Protein AF-A0A969STK9-F1 (afdb_monomer_lite)

pLDDT: mean 86.1, std 17.42, range [36.31, 97.88]

Radius of gyration: 22.28 Å; chains: 1; bounding box: 47×65×75 Å

Secondary structure (DSSP, 8-state):
--------------------------EEEEEEEETTEEEEEEEEEEEEEEEEEETTEEEEEEEEEEEEEETTTEEEEEEEEEEE-SSS-EEEEE-SS-TTEEEEEE--TTS---STTHHHHHHHHHHHH--SSGGGS-HHHHHHHTT--TTPPPEEEEEEGGGGGGG-

Structure (mmCIF, N/CA/C/O backbone):
data_AF-A0A969STK9-F1
#
_entry.id   AF-A0A969STK9-F1
#
loop_
_atom_site.group_PDB
_atom_site.id
_atom_site.type_symbol
_atom_site.label_atom_id
_atom_site.label_alt_id
_atom_site.label_comp_id
_atom_site.label_asym_id
_atom_site.label_entity_id
_atom_site.label_seq_id
_atom_site.pdbx_PDB_ins_code
_atom_site.Cartn_x
_atom_site.Cartn_y
_atom_site.Cartn_z
_atom_site.occupancy
_atom_site.B_iso_or_equiv
_atom_site.auth_seq_id
_atom_site.auth_comp_id
_atom_site.auth_asym_id
_atom_site.auth_atom_id
_atom_site.pdbx_PDB_model_num
ATOM 1 N N . MET A 1 1 ? 29.280 -49.276 55.928 1.00 40.59 1 MET A N 1
ATOM 2 C CA . MET A 1 1 ? 28.211 -49.866 55.088 1.00 40.59 1 MET A CA 1
ATOM 3 C C . MET A 1 1 ? 27.748 -48.803 54.094 1.00 40.59 1 MET A C 1
ATOM 5 O O . MET A 1 1 ? 27.837 -47.628 54.416 1.00 40.59 1 MET A O 1
ATOM 9 N N . LYS A 1 2 ? 27.424 -49.203 52.862 1.00 36.31 2 LYS A N 1
ATOM 10 C CA . LYS A 1 2 ? 27.490 -48.401 51.625 1.00 36.31 2 LYS A CA 1
ATOM 11 C C . LYS A 1 2 ? 26.438 -47.284 51.490 1.00 36.31 2 LYS A C 1
ATOM 13 O O . LYS A 1 2 ? 25.265 -47.478 51.780 1.00 36.31 2 LYS A O 1
ATOM 18 N N . LEU A 1 3 ? 26.910 -46.180 50.910 1.00 40.94 3 LEU A N 1
ATOM 19 C CA . LEU A 1 3 ? 26.206 -45.133 50.165 1.00 40.94 3 LEU A CA 1
ATOM 20 C C . LEU A 1 3 ? 25.124 -45.698 49.219 1.00 40.94 3 LEU A C 1
ATOM 22 O O . LEU A 1 3 ? 25.458 -46.564 48.412 1.00 40.94 3 LEU A O 1
ATOM 26 N N . LYS A 1 4 ? 23.910 -45.126 49.201 1.00 40.94 4 LYS A N 1
ATOM 27 C CA . LYS A 1 4 ? 23.133 -44.917 47.960 1.00 40.94 4 LYS A CA 1
ATOM 28 C C . LYS A 1 4 ? 22.293 -43.639 48.050 1.00 40.94 4 LYS A C 1
ATOM 30 O O . LYS A 1 4 ? 21.252 -43.597 48.691 1.00 40.94 4 LYS A O 1
ATOM 35 N N . LYS A 1 5 ? 22.790 -42.606 47.363 1.00 44.69 5 LYS A N 1
ATOM 36 C CA . LYS A 1 5 ? 22.014 -41.489 46.815 1.00 44.69 5 LYS A CA 1
ATOM 37 C C . LYS A 1 5 ? 20.984 -42.045 45.827 1.00 44.69 5 LYS A C 1
ATOM 39 O O . LYS A 1 5 ? 21.344 -42.898 45.018 1.00 44.69 5 LYS A O 1
ATOM 44 N N . LEU A 1 6 ? 19.776 -41.495 45.818 1.00 47.94 6 LEU A N 1
ATOM 45 C CA . LEU A 1 6 ? 18.902 -41.521 44.648 1.00 47.94 6 LEU A CA 1
ATOM 46 C C . LEU A 1 6 ? 18.242 -40.148 44.519 1.00 47.94 6 LEU A C 1
ATOM 48 O O . LEU A 1 6 ? 17.399 -39.753 45.316 1.00 47.94 6 LEU A O 1
ATOM 52 N N . LEU A 1 7 ? 18.752 -39.416 43.531 1.00 48.03 7 LEU A N 1
ATOM 53 C CA . LEU A 1 7 ? 18.126 -38.269 42.892 1.00 48.03 7 LEU A CA 1
ATOM 54 C C . LEU A 1 7 ? 16.791 -38.702 42.269 1.00 48.03 7 LEU A C 1
ATOM 56 O O . LEU A 1 7 ? 16.748 -39.733 41.601 1.00 48.03 7 LEU A O 1
ATOM 60 N N . SER A 1 8 ? 15.782 -37.833 42.318 1.00 43.25 8 SER A N 1
ATOM 61 C CA . SER A 1 8 ? 14.841 -37.698 41.201 1.00 43.25 8 SER A CA 1
ATOM 62 C C . SER A 1 8 ? 14.558 -36.217 40.939 1.00 43.25 8 SER A C 1
ATOM 64 O O . SER A 1 8 ? 13.713 -35.595 41.580 1.00 43.25 8 SER A O 1
ATOM 66 N N . LEU A 1 9 ? 15.327 -35.663 40.000 1.00 47.22 9 LEU A N 1
ATOM 67 C CA . LEU A 1 9 ? 14.983 -34.475 39.222 1.00 47.22 9 LEU A CA 1
ATOM 68 C C . LEU A 1 9 ? 13.776 -34.796 38.329 1.00 47.22 9 LEU A C 1
ATOM 70 O O . LEU A 1 9 ? 13.834 -35.781 37.600 1.00 47.22 9 LEU A O 1
ATOM 74 N N . ALA A 1 10 ? 12.765 -33.930 38.334 1.00 46.38 10 ALA A N 1
ATOM 75 C CA . ALA A 1 10 ? 11.906 -33.551 37.200 1.00 46.38 10 ALA A CA 1
ATOM 76 C C . ALA A 1 10 ? 10.760 -32.718 37.801 1.00 46.38 10 ALA A C 1
ATOM 78 O O . ALA A 1 10 ? 10.053 -33.180 38.684 1.00 46.38 10 ALA A O 1
ATOM 79 N N . THR A 1 11 ? 10.515 -31.468 37.430 1.00 43.78 11 THR A N 1
ATOM 80 C CA . THR A 1 11 ? 10.185 -31.069 36.064 1.00 43.78 11 THR A CA 1
ATOM 81 C C . THR A 1 11 ? 10.397 -29.561 35.956 1.00 43.78 11 THR A C 1
ATOM 83 O O . THR A 1 11 ? 9.723 -28.783 36.628 1.00 43.78 11 THR A O 1
ATOM 86 N N . ILE A 1 12 ? 11.349 -29.142 35.126 1.00 48.53 12 ILE A N 1
ATOM 87 C CA . ILE A 1 12 ? 11.452 -27.755 34.678 1.00 48.53 12 ILE A CA 1
ATOM 88 C C . ILE A 1 12 ? 10.364 -27.595 33.617 1.00 48.53 12 ILE A C 1
ATOM 90 O O . ILE A 1 12 ? 10.460 -28.195 32.547 1.00 48.53 12 ILE A O 1
ATOM 94 N N . PHE A 1 13 ? 9.321 -26.817 33.911 1.00 41.88 13 PHE A N 1
ATOM 95 C CA . PHE A 1 13 ? 8.417 -26.320 32.878 1.00 41.88 13 PHE A CA 1
ATOM 96 C C . PHE A 1 13 ? 9.196 -25.310 32.038 1.00 41.88 13 PHE A C 1
ATOM 98 O O . PHE A 1 13 ? 9.277 -24.121 32.338 1.00 41.88 13 PHE A O 1
ATOM 105 N N . VAL A 1 14 ? 9.835 -25.826 30.996 1.00 43.47 14 VAL A N 1
ATOM 106 C CA . VAL A 1 14 ? 10.402 -25.026 29.927 1.00 43.47 14 VAL A CA 1
ATOM 107 C C . VAL A 1 14 ? 9.224 -24.480 29.120 1.00 43.47 14 VAL A C 1
ATOM 109 O O . VAL A 1 14 ? 8.690 -25.148 28.238 1.00 43.47 14 VAL A O 1
ATOM 112 N N . LEU A 1 15 ? 8.802 -23.254 29.430 1.00 45.09 15 LEU A N 1
ATOM 113 C CA . LEU A 1 15 ? 8.035 -22.419 28.507 1.00 45.09 15 LEU A CA 1
ATOM 114 C C . LEU A 1 15 ? 8.974 -21.992 27.371 1.00 45.09 15 LEU A C 1
ATOM 116 O O . LEU A 1 15 ? 9.420 -20.851 27.293 1.00 45.09 15 LEU A O 1
ATOM 120 N N . LEU A 1 16 ? 9.284 -22.928 26.471 1.00 42.53 16 LEU A N 1
ATOM 121 C CA . LEU A 1 16 ? 9.686 -22.588 25.111 1.00 42.53 16 LEU A CA 1
ATOM 122 C C . LEU A 1 16 ? 8.414 -22.144 24.395 1.00 42.53 16 LEU A C 1
ATOM 124 O O . LEU A 1 16 ? 7.788 -22.897 23.649 1.00 42.53 16 LEU A O 1
ATOM 128 N N . GLY A 1 17 ? 8.015 -20.900 24.656 1.00 39.34 17 GLY A N 1
ATOM 129 C CA . GLY A 1 17 ? 7.234 -20.155 23.689 1.00 39.34 17 GLY A CA 1
ATOM 130 C C . GLY A 1 17 ? 8.095 -20.046 22.440 1.00 39.34 17 GLY A C 1
ATOM 131 O O . GLY A 1 17 ? 8.925 -19.150 22.338 1.00 39.34 17 GLY A O 1
ATOM 132 N N . ASN A 1 18 ? 7.938 -21.007 21.529 1.00 43.12 18 ASN A N 1
ATOM 133 C CA . ASN A 1 18 ? 8.406 -20.909 20.158 1.00 43.12 18 ASN A CA 1
ATOM 134 C C . ASN A 1 18 ? 7.691 -19.711 19.528 1.00 43.12 18 ASN A C 1
ATOM 136 O O . ASN A 1 18 ? 6.693 -19.861 18.828 1.00 43.12 18 ASN A O 1
ATOM 140 N N . THR A 1 19 ? 8.202 -18.505 19.749 1.00 44.16 19 THR A N 1
ATOM 141 C CA . THR A 1 19 ? 8.041 -17.429 18.784 1.00 44.16 19 THR A CA 1
ATOM 142 C C . THR A 1 19 ? 8.955 -17.780 17.621 1.00 44.16 19 THR A C 1
ATOM 144 O O . THR A 1 19 ? 10.015 -17.196 17.415 1.00 44.16 19 THR A O 1
ATOM 147 N N . SER A 1 20 ? 8.551 -18.787 16.841 1.00 43.81 20 SER A N 1
ATOM 148 C CA . SER A 1 20 ? 9.015 -18.884 15.470 1.00 43.81 20 SER A CA 1
ATOM 149 C C . SER A 1 20 ? 8.534 -17.604 14.800 1.00 43.81 20 SER A C 1
ATOM 151 O O . SER A 1 20 ? 7.383 -17.507 14.369 1.00 43.81 20 SER A O 1
ATOM 153 N N . ALA A 1 21 ? 9.394 -16.588 14.785 1.00 45.50 21 ALA A N 1
ATOM 154 C CA . ALA A 1 21 ? 9.333 -15.527 13.809 1.00 45.50 21 ALA A CA 1
ATOM 155 C C . ALA A 1 21 ? 9.466 -16.235 12.460 1.00 45.50 21 ALA A C 1
ATOM 157 O O . ALA A 1 21 ? 10.568 -16.506 11.991 1.00 45.50 21 ALA A O 1
ATOM 158 N N . TYR A 1 22 ? 8.334 -16.665 11.902 1.00 45.91 22 TYR A N 1
ATOM 159 C CA . TYR A 1 22 ? 8.277 -17.148 10.538 1.00 45.91 22 TYR A CA 1
ATOM 160 C C . TYR A 1 22 ? 8.679 -15.952 9.687 1.00 45.91 22 TYR A C 1
ATOM 162 O O . TYR A 1 22 ? 7.884 -15.038 9.478 1.00 45.91 22 TYR A O 1
ATOM 170 N N . ALA A 1 23 ? 9.944 -15.924 9.270 1.00 51.66 23 ALA A N 1
ATOM 171 C CA . ALA A 1 23 ? 10.388 -15.026 8.226 1.00 51.66 23 ALA A CA 1
ATOM 172 C C . ALA A 1 23 ? 9.498 -15.324 7.018 1.00 51.66 23 ALA A C 1
ATOM 174 O O . ALA A 1 23 ? 9.514 -16.432 6.477 1.00 51.66 23 ALA A O 1
ATOM 175 N N . GLN A 1 24 ? 8.630 -14.379 6.673 1.00 62.03 24 GLN A N 1
ATOM 176 C CA . GLN A 1 24 ? 7.752 -14.527 5.529 1.00 62.03 24 GLN A CA 1
ATOM 177 C C . GLN A 1 24 ? 8.646 -14.635 4.286 1.00 62.03 24 GLN A C 1
ATOM 179 O O . GLN A 1 24 ? 9.543 -13.819 4.083 1.00 62.03 24 GLN A O 1
ATOM 184 N N . ASN A 1 25 ? 8.460 -15.679 3.475 1.00 76.00 25 ASN A N 1
ATOM 185 C CA . ASN A 1 25 ? 9.222 -15.810 2.236 1.00 76.00 25 ASN A CA 1
ATOM 186 C C . ASN A 1 25 ? 8.910 -14.611 1.333 1.00 76.00 25 ASN A C 1
ATOM 188 O O . ASN A 1 25 ? 7.734 -14.307 1.109 1.00 76.00 25 ASN A O 1
ATOM 192 N N . LYS A 1 26 ? 9.960 -13.968 0.800 1.00 91.00 26 LYS A N 1
ATOM 193 C CA . LYS A 1 26 ? 9.856 -12.889 -0.193 1.00 91.00 26 LYS A CA 1
ATOM 194 C C . LYS A 1 26 ? 8.854 -13.291 -1.278 1.00 91.00 26 LYS A C 1
ATOM 196 O O . LYS A 1 26 ? 9.048 -14.309 -1.945 1.00 91.00 26 LYS A O 1
ATOM 201 N N . ARG A 1 27 ? 7.798 -12.497 -1.476 1.00 94.81 27 ARG A N 1
ATOM 202 C CA . ARG A 1 27 ? 6.725 -12.813 -2.433 1.00 94.81 27 ARG A CA 1
ATOM 203 C C . ARG A 1 27 ? 6.391 -11.621 -3.316 1.00 94.81 27 ARG A C 1
ATOM 205 O O . ARG A 1 27 ? 6.174 -10.527 -2.812 1.00 94.81 27 ARG A O 1
ATOM 212 N N . LEU A 1 28 ? 6.334 -11.843 -4.630 1.00 95.19 28 LEU A N 1
ATOM 213 C CA . LEU A 1 28 ? 5.960 -10.811 -5.601 1.00 95.19 28 LEU A CA 1
ATOM 214 C C . LEU A 1 28 ? 4.515 -10.364 -5.354 1.00 95.19 28 LEU A C 1
ATOM 216 O O . LEU A 1 28 ? 3.601 -11.184 -5.430 1.00 95.19 28 LEU A O 1
ATOM 220 N N . MET A 1 29 ? 4.329 -9.078 -5.070 1.00 95.25 29 MET A N 1
ATOM 221 C CA . MET A 1 29 ? 3.027 -8.439 -4.886 1.00 95.25 29 MET A CA 1
ATOM 222 C C . MET A 1 29 ? 2.426 -8.054 -6.235 1.00 95.25 29 MET A C 1
ATOM 224 O O . MET A 1 29 ? 1.314 -8.470 -6.564 1.00 95.25 29 MET A O 1
ATOM 228 N N . TYR A 1 30 ? 3.188 -7.280 -7.007 1.00 93.38 30 TYR A N 1
ATOM 229 C CA . TYR A 1 30 ? 2.837 -6.789 -8.334 1.00 93.38 30 TYR A CA 1
ATOM 230 C C . TYR A 1 30 ? 4.095 -6.370 -9.104 1.00 93.38 30 TYR A C 1
ATOM 232 O O . TYR A 1 30 ? 5.176 -6.212 -8.530 1.00 93.38 30 TYR A O 1
ATOM 240 N N . GLU A 1 31 ? 3.936 -6.189 -10.409 1.00 93.56 31 GLU A N 1
ATOM 241 C CA . GLU A 1 31 ? 4.958 -5.666 -11.311 1.00 93.56 31 GLU A CA 1
ATOM 242 C C . GLU A 1 31 ? 4.337 -4.644 -12.263 1.00 93.56 31 GLU A C 1
ATOM 244 O O . GLU A 1 31 ? 3.131 -4.681 -12.518 1.00 93.56 31 GLU A O 1
ATOM 249 N N . GLY A 1 32 ? 5.151 -3.714 -12.751 1.00 89.25 32 GLY A N 1
ATOM 250 C CA . GLY A 1 32 ? 4.714 -2.628 -13.617 1.00 89.25 32 GLY A CA 1
ATOM 251 C C . GLY A 1 32 ? 5.780 -2.236 -14.630 1.00 89.25 32 GLY A C 1
ATOM 252 O O . GLY A 1 32 ? 6.965 -2.539 -14.473 1.00 89.25 32 GLY A O 1
ATOM 253 N N . PHE A 1 33 ? 5.336 -1.563 -15.690 1.00 90.06 33 PHE A N 1
ATOM 254 C CA . PHE A 1 33 ? 6.202 -0.992 -16.713 1.00 90.06 33 PHE A CA 1
ATOM 255 C C . PHE A 1 33 ? 5.646 0.352 -17.173 1.00 90.06 33 PHE A C 1
ATOM 257 O O . PHE A 1 33 ? 4.497 0.436 -17.614 1.00 90.06 33 PHE A O 1
ATOM 264 N N . ARG A 1 34 ? 6.450 1.412 -17.090 1.00 86.19 34 ARG A N 1
ATOM 265 C CA . ARG A 1 34 ? 6.062 2.758 -17.523 1.00 86.19 34 ARG A CA 1
ATOM 266 C C . ARG A 1 34 ? 7.289 3.530 -17.972 1.00 86.19 34 ARG A C 1
ATOM 268 O O . ARG A 1 34 ? 8.304 3.522 -17.297 1.00 86.19 34 ARG A O 1
ATOM 275 N N . GLN A 1 35 ? 7.161 4.229 -19.102 1.00 88.44 35 GLN A N 1
ATOM 276 C CA . GLN A 1 35 ? 8.196 5.135 -19.624 1.00 88.44 35 GLN A CA 1
ATOM 277 C C . GLN A 1 35 ? 9.585 4.481 -19.792 1.00 88.44 35 GLN A C 1
ATOM 279 O O . GLN A 1 35 ? 10.599 5.151 -19.672 1.00 88.44 35 GLN A O 1
ATOM 284 N N . GLY A 1 36 ? 9.633 3.181 -20.110 1.00 91.81 36 GLY A N 1
ATOM 285 C CA . GLY A 1 36 ? 10.892 2.443 -20.273 1.00 91.81 36 GLY A CA 1
ATOM 286 C C . GLY A 1 36 ? 11.416 1.802 -18.986 1.00 91.81 36 GLY A C 1
ATOM 287 O O . GLY A 1 36 ? 12.256 0.911 -19.067 1.00 91.81 36 GLY A O 1
ATOM 288 N N . THR A 1 37 ? 10.869 2.177 -17.832 1.00 91.31 37 THR A N 1
ATOM 289 C CA . THR A 1 37 ? 11.233 1.636 -16.525 1.00 91.31 37 THR A CA 1
ATOM 290 C C . THR A 1 37 ? 10.326 0.464 -16.167 1.00 91.31 37 THR A C 1
ATOM 292 O O . THR A 1 37 ? 9.098 0.587 -16.189 1.00 91.31 37 THR A O 1
ATOM 295 N N . SER A 1 38 ? 10.918 -0.670 -15.799 1.00 94.38 38 SER A N 1
ATOM 296 C CA . SER A 1 38 ? 10.204 -1.798 -15.190 1.00 94.38 38 SER A CA 1
ATOM 297 C C . SER A 1 38 ? 10.420 -1.806 -13.684 1.00 94.38 38 SER A C 1
ATOM 299 O O . SER A 1 38 ? 11.507 -1.463 -13.216 1.00 94.38 38 SER A O 1
ATOM 301 N N . TRP A 1 39 ? 9.414 -2.224 -12.923 1.00 93.94 39 TRP A N 1
ATOM 302 C CA . TRP A 1 39 ? 9.586 -2.466 -11.497 1.00 93.94 39 TRP A CA 1
ATOM 303 C C . TRP A 1 39 ? 8.805 -3.679 -11.012 1.00 93.94 39 TRP A C 1
ATOM 305 O O . TRP A 1 39 ? 7.759 -4.042 -11.552 1.00 93.94 39 TRP A O 1
ATOM 315 N N . LYS A 1 40 ? 9.318 -4.297 -9.951 1.00 95.94 40 LYS A N 1
ATOM 316 C CA . LYS A 1 40 ? 8.686 -5.389 -9.215 1.00 95.94 40 LYS A CA 1
ATOM 317 C C . LYS A 1 40 ? 8.670 -5.039 -7.741 1.00 95.94 40 LYS A C 1
ATOM 319 O O . LYS A 1 40 ? 9.693 -4.648 -7.185 1.00 95.94 40 LYS A O 1
ATOM 324 N N . VAL A 1 41 ? 7.521 -5.213 -7.102 1.00 96.00 41 VAL A N 1
ATOM 325 C CA . VAL A 1 41 ? 7.368 -4.969 -5.667 1.00 96.00 41 VAL A CA 1
ATOM 326 C C . VAL A 1 41 ? 7.142 -6.292 -4.966 1.00 96.00 41 VAL A C 1
ATOM 328 O O . VAL A 1 41 ? 6.236 -7.053 -5.311 1.00 96.00 41 VAL A O 1
ATOM 331 N N . TYR A 1 42 ? 7.978 -6.580 -3.979 1.00 96.88 42 TYR A N 1
ATOM 332 C CA . TYR A 1 42 ? 7.937 -7.801 -3.196 1.00 96.88 42 TYR A CA 1
ATOM 333 C C . TYR A 1 42 ? 7.597 -7.491 -1.744 1.00 96.88 42 TYR A C 1
ATOM 335 O O . TYR A 1 42 ? 8.177 -6.591 -1.141 1.00 96.88 42 TYR A O 1
ATOM 343 N N . LEU A 1 43 ? 6.717 -8.305 -1.167 1.00 96.75 43 LEU A N 1
ATOM 344 C CA . LEU A 1 43 ? 6.482 -8.337 0.265 1.00 96.75 43 LEU A CA 1
ATOM 345 C C . LEU A 1 43 ? 7.610 -9.130 0.921 1.00 96.75 43 LEU A C 1
ATOM 347 O O . LEU A 1 43 ? 7.808 -10.302 0.587 1.00 96.75 43 LEU A O 1
ATOM 351 N N . LEU A 1 44 ? 8.325 -8.500 1.850 1.00 96.06 44 LEU A N 1
ATOM 352 C CA . LEU A 1 44 ? 9.334 -9.152 2.682 1.00 96.06 44 LEU A CA 1
ATOM 353 C C . LEU A 1 44 ? 8.755 -9.582 4.029 1.00 96.06 44 LEU A C 1
ATOM 355 O O . LEU A 1 44 ? 9.084 -10.655 4.523 1.00 96.06 44 LEU A O 1
ATOM 359 N N . ASN A 1 45 ? 7.910 -8.745 4.630 1.00 95.56 45 ASN A N 1
ATOM 360 C CA . ASN A 1 45 ? 7.341 -8.997 5.948 1.00 95.56 45 ASN A CA 1
ATOM 361 C C . ASN A 1 45 ? 6.050 -8.192 6.152 1.00 95.56 45 ASN A C 1
ATOM 363 O O . ASN A 1 45 ? 5.936 -7.059 5.688 1.00 95.56 45 ASN A O 1
ATOM 367 N N . LYS A 1 46 ? 5.093 -8.770 6.879 1.00 95.06 46 LYS A N 1
ATOM 368 C CA . LYS A 1 46 ? 3.830 -8.145 7.292 1.00 95.06 46 LYS A CA 1
ATOM 369 C C . LYS A 1 46 ? 3.624 -8.414 8.777 1.00 95.06 46 LYS A C 1
ATOM 371 O O . LYS A 1 46 ? 3.424 -9.556 9.186 1.00 95.06 46 LYS A O 1
ATOM 376 N N . LYS A 1 47 ? 3.620 -7.359 9.586 1.00 95.19 47 LYS A N 1
ATOM 377 C CA . LYS A 1 47 ? 3.442 -7.438 11.038 1.00 95.19 47 LYS A CA 1
ATOM 378 C C . LYS A 1 47 ? 2.241 -6.609 11.467 1.00 95.19 47 LYS A C 1
ATOM 380 O O . LYS A 1 47 ? 2.194 -5.418 11.180 1.00 95.19 47 LYS A O 1
ATOM 385 N N . LEU A 1 48 ? 1.301 -7.213 12.195 1.00 96.19 48 LEU A N 1
ATOM 386 C CA . LEU A 1 48 ? 0.249 -6.454 12.875 1.00 96.19 48 LEU A CA 1
ATOM 387 C C . LEU A 1 48 ? 0.906 -5.554 13.933 1.00 96.19 48 LEU A C 1
ATOM 389 O O . LEU A 1 48 ? 1.553 -6.049 14.855 1.00 96.19 48 LEU A O 1
ATOM 393 N N . ALA A 1 49 ? 0.786 -4.243 13.753 1.00 95.06 49 ALA A N 1
ATOM 394 C CA . ALA A 1 49 ? 1.299 -3.234 14.667 1.00 95.06 49 ALA A CA 1
ATOM 395 C C . ALA A 1 49 ? 0.275 -2.917 15.760 1.00 95.06 49 ALA A C 1
ATOM 397 O O . ALA A 1 49 ? 0.642 -2.877 16.931 1.00 95.06 49 ALA A O 1
ATOM 398 N N . GLN A 1 50 ? -0.994 -2.747 15.377 1.00 94.88 50 GLN A N 1
ATOM 399 C CA . GLN A 1 50 ? -2.070 -2.376 16.292 1.00 94.88 50 GLN A CA 1
ATOM 400 C C . GLN A 1 50 ? -3.441 -2.803 15.763 1.00 94.88 50 GLN A C 1
ATOM 402 O O . GLN A 1 50 ? -3.659 -2.923 14.554 1.00 94.88 50 GLN A O 1
ATOM 407 N N . GLU A 1 51 ? -4.375 -2.995 16.690 1.00 95.12 51 GLU A N 1
ATOM 408 C CA . GLU A 1 51 ? -5.803 -3.105 16.419 1.00 95.12 51 GLU A CA 1
ATOM 409 C C . GLU A 1 51 ? -6.527 -1.945 17.119 1.00 95.12 51 GLU A C 1
ATOM 411 O O . GLU A 1 51 ? -6.373 -1.751 18.325 1.00 95.12 51 GLU A O 1
ATOM 416 N N . ILE A 1 52 ? -7.299 -1.163 16.365 1.00 90.12 52 ILE A N 1
ATOM 417 C CA . ILE A 1 52 ? -8.026 0.016 16.847 1.00 90.12 52 ILE A CA 1
ATOM 418 C C . ILE A 1 52 ? -9.520 -0.232 16.679 1.00 90.12 52 ILE A C 1
ATOM 420 O O . ILE A 1 52 ? -9.974 -0.558 15.586 1.00 90.12 52 ILE A O 1
ATOM 424 N N . LYS A 1 53 ? -10.304 -0.026 17.739 1.00 89.94 53 LYS A N 1
ATOM 425 C CA . LYS A 1 53 ? -11.770 -0.037 17.655 1.00 89.94 53 LYS A CA 1
ATOM 426 C C . LYS A 1 53 ? -12.282 1.395 17.584 1.00 89.94 53 LYS A C 1
ATOM 428 O O . LYS A 1 53 ? -12.154 2.132 18.558 1.00 89.94 53 LYS A O 1
ATOM 433 N N . LEU A 1 54 ? -12.858 1.787 16.451 1.00 82.06 54 LEU A N 1
ATOM 434 C CA . LEU A 1 54 ? -13.403 3.129 16.239 1.00 82.06 54 LEU A CA 1
ATOM 435 C C . LEU A 1 54 ? -14.751 3.030 15.526 1.00 82.06 54 LEU A C 1
ATOM 437 O O . LEU A 1 54 ? -14.864 2.317 14.539 1.00 82.06 54 LEU A O 1
ATOM 441 N N . GLY A 1 55 ? -15.779 3.714 16.034 1.00 75.62 55 GLY A N 1
ATOM 442 C CA . GLY A 1 55 ? -17.090 3.757 15.369 1.00 75.62 55 GLY A CA 1
ATOM 443 C C . GLY A 1 55 ? -17.807 2.404 15.241 1.00 75.62 55 GLY A C 1
ATOM 444 O O . GLY A 1 55 ? -18.733 2.285 14.453 1.00 75.62 55 GLY A O 1
ATOM 445 N N . GLY A 1 56 ? -17.400 1.382 16.004 1.00 80.69 56 GLY A N 1
ATOM 446 C CA . GLY A 1 56 ? -17.913 0.011 15.867 1.00 80.69 56 GLY A CA 1
ATOM 447 C C . GLY A 1 56 ? -17.140 -0.855 14.865 1.00 80.69 56 GLY A C 1
ATOM 448 O O . GLY A 1 56 ? -17.409 -2.050 14.773 1.00 80.69 56 GLY A O 1
ATOM 449 N N . GLU A 1 57 ? -16.144 -0.294 14.177 1.00 86.06 57 GLU A N 1
ATOM 450 C CA . GLU A 1 57 ? -15.241 -1.012 13.283 1.00 86.06 57 GLU A CA 1
ATOM 451 C C . GLU A 1 57 ? -13.935 -1.391 14.001 1.00 86.06 57 GLU A C 1
ATOM 453 O O . GLU A 1 57 ? -13.344 -0.589 14.731 1.00 86.06 57 GLU A O 1
ATOM 458 N N . THR A 1 58 ? -13.451 -2.609 13.751 1.00 89.31 58 THR A N 1
ATOM 459 C CA . THR A 1 58 ? -12.090 -3.019 14.106 1.00 89.31 58 THR A CA 1
ATOM 460 C C . THR A 1 58 ? -11.141 -2.739 12.942 1.00 89.31 58 THR A C 1
ATOM 462 O O . THR A 1 58 ? -11.164 -3.428 11.921 1.00 89.31 58 THR A O 1
ATOM 465 N N . ARG A 1 59 ? -10.257 -1.762 13.123 1.00 93.12 59 ARG A N 1
ATOM 466 C CA . ARG A 1 59 ? -9.221 -1.364 12.168 1.00 93.12 59 ARG A CA 1
ATOM 467 C C . ARG A 1 59 ? -7.907 -2.037 12.528 1.00 93.12 59 ARG A C 1
ATOM 469 O O . ARG A 1 59 ? -7.494 -2.024 13.686 1.00 93.12 59 ARG A O 1
ATOM 476 N N . ARG A 1 60 ? -7.235 -2.621 11.540 1.00 96.19 60 ARG A N 1
ATOM 477 C CA . ARG A 1 60 ? -5.948 -3.305 11.738 1.00 96.19 60 ARG A CA 1
ATOM 478 C C . ARG A 1 60 ? -4.849 -2.535 11.038 1.00 96.19 60 ARG A C 1
ATOM 480 O O . ARG A 1 60 ? -4.947 -2.299 9.836 1.00 96.19 60 ARG A O 1
ATOM 487 N N . LEU A 1 61 ? -3.806 -2.180 11.775 1.00 96.94 61 LEU A N 1
ATOM 488 C CA . LEU A 1 61 ? -2.638 -1.516 11.223 1.00 96.94 61 LEU A CA 1
ATOM 489 C C . LEU A 1 61 ? -1.485 -2.489 11.090 1.00 96.94 61 LEU A C 1
ATOM 491 O O . LEU A 1 61 ? -1.103 -3.157 12.050 1.00 96.94 61 LEU A O 1
ATOM 495 N N . TYR A 1 62 ? -0.914 -2.542 9.895 1.00 97.44 62 TYR A N 1
ATOM 496 C CA . TYR A 1 62 ? 0.207 -3.402 9.564 1.00 97.44 62 TYR A CA 1
ATOM 497 C C . TYR A 1 62 ? 1.439 -2.572 9.239 1.00 97.44 62 TYR A C 1
ATOM 499 O O . TYR A 1 62 ? 1.374 -1.652 8.429 1.00 97.44 62 TYR A O 1
ATOM 507 N N . LEU A 1 63 ? 2.568 -2.948 9.831 1.00 96.94 63 LEU A N 1
ATOM 508 C CA . LEU A 1 63 ? 3.885 -2.584 9.330 1.00 96.94 63 LEU A CA 1
ATOM 509 C C . LEU A 1 63 ? 4.287 -3.587 8.252 1.00 96.94 63 LEU A C 1
ATOM 511 O O . LEU A 1 63 ? 4.211 -4.801 8.466 1.00 96.94 63 LEU A O 1
ATOM 515 N N . VAL A 1 64 ? 4.678 -3.067 7.097 1.00 97.31 64 VAL A N 1
ATOM 516 C CA . VAL A 1 64 ? 4.910 -3.844 5.885 1.00 97.31 64 VAL A CA 1
ATOM 517 C C . VAL A 1 64 ? 6.286 -3.506 5.343 1.00 97.31 64 VAL A C 1
ATOM 519 O O . VAL A 1 64 ? 6.514 -2.380 4.915 1.00 97.31 64 VAL A O 1
ATOM 522 N N . ASP A 1 65 ? 7.189 -4.480 5.336 1.00 97.19 65 ASP A N 1
ATOM 523 C CA . ASP A 1 65 ? 8.508 -4.318 4.734 1.00 97.19 65 ASP A CA 1
ATOM 524 C C . ASP A 1 65 ? 8.463 -4.787 3.282 1.00 97.19 65 ASP A C 1
ATOM 526 O O . ASP A 1 65 ? 8.036 -5.908 2.981 1.00 97.19 65 ASP A O 1
ATOM 530 N N . LEU A 1 66 ? 8.919 -3.921 2.386 1.00 96.88 66 LEU A N 1
ATOM 531 C CA . LEU A 1 66 ? 8.883 -4.099 0.945 1.00 96.88 66 LEU A CA 1
ATOM 532 C C . LEU A 1 66 ? 10.284 -4.062 0.346 1.00 96.88 66 LEU A C 1
ATOM 534 O O . LEU A 1 66 ? 11.174 -3.359 0.830 1.00 96.88 66 LEU A O 1
ATOM 538 N N . GLU A 1 67 ? 10.438 -4.772 -0.765 1.00 96.81 67 GLU A N 1
ATOM 539 C CA . GLU A 1 67 ? 11.547 -4.606 -1.696 1.00 96.81 67 GLU A CA 1
ATOM 540 C C . GLU A 1 67 ? 11.003 -4.174 -3.055 1.00 96.81 67 GLU A C 1
ATOM 542 O O . GLU A 1 67 ? 10.140 -4.841 -3.621 1.00 96.81 67 GLU A O 1
ATOM 547 N N . ILE A 1 68 ? 11.508 -3.058 -3.563 1.00 95.31 68 ILE A N 1
ATOM 548 C CA . ILE A 1 68 ? 11.161 -2.485 -4.857 1.00 95.31 68 ILE A CA 1
ATOM 549 C C . ILE A 1 68 ? 12.391 -2.662 -5.740 1.00 95.31 68 ILE A C 1
ATOM 551 O O . ILE A 1 68 ? 13.427 -2.052 -5.492 1.00 95.31 68 ILE A O 1
ATOM 555 N N . ASP A 1 69 ? 12.280 -3.539 -6.726 1.00 96.06 69 ASP A N 1
ATOM 556 C CA . ASP A 1 69 ? 13.309 -3.822 -7.721 1.00 96.06 69 ASP A CA 1
ATOM 557 C C . ASP A 1 69 ? 12.959 -3.054 -8.991 1.00 96.06 69 ASP A C 1
ATOM 559 O O . ASP A 1 69 ? 11.963 -3.374 -9.640 1.00 96.06 69 ASP A O 1
ATOM 563 N N . ASN A 1 70 ? 13.711 -2.002 -9.291 1.00 94.19 70 ASN A N 1
ATOM 564 C CA . ASN A 1 70 ? 13.471 -1.108 -10.414 1.00 94.19 70 ASN A CA 1
ATOM 565 C C . ASN A 1 70 ? 14.661 -1.158 -11.381 1.00 94.19 70 ASN A C 1
ATOM 567 O O . ASN A 1 70 ? 15.820 -1.121 -10.963 1.00 94.19 70 ASN A O 1
ATOM 571 N N . SER A 1 71 ? 14.373 -1.239 -12.682 1.00 93.56 71 SER A N 1
ATOM 572 C CA . SER A 1 71 ? 15.402 -1.389 -13.718 1.00 93.56 71 SER A CA 1
ATOM 573 C C . SER A 1 71 ? 16.401 -0.238 -13.784 1.00 93.56 71 SER A C 1
ATOM 575 O O . SER A 1 71 ? 17.525 -0.451 -14.234 1.00 93.56 71 SER A O 1
ATOM 577 N N . ASP A 1 72 ? 16.013 0.958 -13.346 1.00 91.94 72 ASP A N 1
ATOM 578 C CA . ASP A 1 72 ? 16.769 2.185 -13.595 1.00 91.94 72 ASP A CA 1
ATOM 579 C C . ASP A 1 72 ? 17.594 2.603 -12.376 1.00 91.94 72 ASP A C 1
ATOM 581 O O . ASP A 1 72 ? 18.717 3.084 -12.508 1.00 91.94 72 ASP A O 1
ATOM 585 N N . ASN A 1 73 ? 17.048 2.417 -11.174 1.00 89.50 73 ASN A N 1
ATOM 586 C CA . ASN A 1 73 ? 17.664 2.827 -9.908 1.00 89.50 73 ASN A CA 1
ATOM 587 C C . ASN A 1 73 ? 17.916 1.658 -8.935 1.00 89.50 73 ASN A C 1
ATOM 589 O O . ASN A 1 73 ? 18.368 1.880 -7.809 1.00 89.50 73 ASN A O 1
ATOM 593 N N . GLY A 1 74 ? 17.715 0.416 -9.383 1.00 94.00 74 GLY A N 1
ATOM 594 C CA . GLY A 1 74 ? 18.082 -0.802 -8.668 1.00 94.00 74 GLY A CA 1
ATOM 595 C C . GLY A 1 74 ? 17.100 -1.196 -7.566 1.00 94.00 74 GLY A C 1
ATOM 596 O O . GLY A 1 74 ? 15.902 -0.921 -7.625 1.00 94.00 74 GLY A O 1
ATOM 597 N N . ILE A 1 75 ? 17.619 -1.891 -6.552 1.00 95.81 75 ILE A N 1
ATOM 598 C CA . ILE A 1 75 ? 16.813 -2.456 -5.467 1.00 95.81 75 ILE A CA 1
ATOM 599 C C . ILE A 1 75 ? 16.763 -1.493 -4.281 1.00 95.81 75 ILE A C 1
ATOM 601 O O . ILE A 1 75 ? 17.794 -1.126 -3.713 1.00 95.81 75 ILE A O 1
ATOM 605 N N . LYS A 1 76 ? 15.550 -1.167 -3.834 1.00 94.62 76 LYS A N 1
ATOM 606 C CA . LYS A 1 76 ? 15.280 -0.362 -2.642 1.00 94.62 76 LYS A CA 1
ATOM 607 C C . LYS A 1 76 ? 14.413 -1.120 -1.647 1.00 94.62 76 LYS A C 1
ATOM 609 O O . LYS A 1 76 ? 13.489 -1.830 -2.028 1.00 94.62 76 LYS A O 1
ATOM 614 N N . LYS A 1 77 ? 14.673 -0.922 -0.353 1.00 94.94 77 LYS A N 1
ATOM 615 C CA . LYS A 1 77 ? 13.809 -1.409 0.729 1.00 94.94 77 LYS A CA 1
ATOM 616 C C . LYS A 1 77 ? 13.061 -0.257 1.380 1.00 94.94 77 LYS A C 1
ATOM 618 O O . LYS A 1 77 ? 13.627 0.824 1.554 1.00 94.94 77 LYS A O 1
ATOM 623 N N . ARG A 1 78 ? 11.802 -0.493 1.736 1.00 94.00 78 ARG A N 1
ATOM 624 C CA . ARG A 1 78 ? 10.923 0.495 2.374 1.00 94.00 78 ARG A CA 1
ATOM 625 C C . ARG A 1 78 ? 10.035 -0.196 3.403 1.00 94.00 78 ARG A C 1
ATOM 627 O O . ARG A 1 78 ? 9.675 -1.353 3.206 1.00 94.00 78 ARG A O 1
ATOM 634 N N . THR A 1 79 ? 9.696 0.511 4.473 1.00 95.56 79 THR A N 1
ATOM 635 C CA . THR A 1 79 ? 8.694 0.062 5.442 1.00 95.56 79 THR A CA 1
ATOM 636 C C . THR A 1 79 ? 7.505 1.003 5.378 1.00 95.56 79 THR A C 1
ATOM 638 O O . THR A 1 79 ? 7.656 2.213 5.563 1.00 95.56 79 THR A O 1
ATOM 641 N N . ASP A 1 80 ? 6.332 0.426 5.164 1.00 97.06 80 ASP A N 1
ATOM 642 C CA . ASP A 1 80 ? 5.076 1.143 5.007 1.00 97.06 80 ASP A CA 1
ATOM 643 C C . ASP A 1 80 ? 4.129 0.791 6.155 1.00 97.06 80 ASP A C 1
ATOM 645 O O . ASP A 1 80 ? 4.183 -0.302 6.726 1.00 97.06 80 ASP A O 1
ATOM 649 N N . LEU A 1 81 ? 3.233 1.715 6.482 1.00 97.44 81 LEU A N 1
ATOM 650 C CA . LEU A 1 81 ? 2.130 1.498 7.408 1.00 97.44 81 LEU A CA 1
ATOM 651 C C . LEU A 1 81 ? 0.827 1.389 6.615 1.00 97.44 81 LEU A C 1
ATOM 653 O O . LEU A 1 81 ? 0.485 2.291 5.858 1.00 97.44 81 LEU A O 1
ATOM 657 N N . VAL A 1 82 ? 0.086 0.300 6.795 1.00 97.88 82 VAL A N 1
ATOM 658 C CA . VAL A 1 82 ? -1.164 0.036 6.071 1.00 97.88 82 VAL A CA 1
ATOM 659 C C . VAL A 1 82 ? -2.304 -0.138 7.063 1.00 97.88 82 VAL A C 1
ATOM 661 O O . VAL A 1 82 ? -2.249 -1.042 7.896 1.00 97.88 82 VAL A O 1
ATOM 664 N N . GLN A 1 83 ? -3.350 0.683 6.960 1.00 96.94 83 GLN A N 1
ATOM 665 C CA . GLN A 1 83 ? -4.566 0.527 7.760 1.00 96.94 83 GLN A CA 1
ATOM 666 C C . GLN A 1 83 ? -5.646 -0.197 6.966 1.00 96.94 83 GLN A C 1
ATOM 668 O O . GLN A 1 83 ? -6.262 0.373 6.067 1.00 96.94 83 GLN A O 1
ATOM 673 N N . CYS A 1 84 ? -5.937 -1.432 7.358 1.00 96.50 84 CYS A N 1
ATOM 674 C CA . CYS A 1 84 ? -7.058 -2.205 6.848 1.00 96.50 84 CYS A CA 1
ATOM 675 C C . CYS A 1 84 ? -8.344 -1.801 7.582 1.00 96.50 84 CYS A C 1
ATOM 677 O O . CYS A 1 84 ? -8.567 -2.205 8.726 1.00 96.50 84 CYS A O 1
ATOM 679 N N . SER A 1 85 ? -9.153 -0.984 6.909 1.00 94.44 85 SER A N 1
ATOM 680 C CA . SER A 1 85 ? -10.466 -0.482 7.333 1.00 94.44 85 SER A CA 1
ATOM 681 C C . SER A 1 85 ? -11.364 -0.302 6.105 1.00 94.44 85 SER A C 1
ATOM 683 O O . SER A 1 85 ? -10.853 0.043 5.040 1.00 94.44 85 SER A O 1
ATOM 685 N N . THR A 1 86 ? -12.670 -0.526 6.236 1.00 93.44 86 THR A N 1
ATOM 686 C CA . THR A 1 86 ? -13.700 -0.229 5.229 1.00 93.44 86 THR A CA 1
ATOM 687 C C . THR A 1 86 ? -14.128 1.237 5.209 1.00 93.44 86 THR A C 1
ATOM 689 O O . THR A 1 86 ? -14.773 1.659 4.252 1.00 93.44 86 THR A O 1
ATOM 692 N N . GLU A 1 87 ? -13.765 2.014 6.232 1.00 91.75 87 GLU A N 1
ATOM 693 C CA . GLU A 1 87 ? -14.160 3.421 6.385 1.00 91.75 87 GLU A CA 1
ATOM 694 C C . GLU A 1 87 ? -13.026 4.406 6.086 1.00 91.75 87 GLU A C 1
ATOM 696 O O . GLU A 1 87 ? -13.257 5.448 5.483 1.00 91.75 87 GLU A O 1
ATOM 701 N N . ALA A 1 88 ? -11.801 4.092 6.514 1.00 92.12 88 ALA A N 1
ATOM 702 C CA . ALA A 1 88 ? -10.637 4.961 6.342 1.00 92.12 88 ALA A CA 1
ATOM 703 C C . ALA A 1 88 ? -9.382 4.169 5.926 1.00 92.12 88 ALA A C 1
ATOM 705 O O . ALA A 1 88 ? -8.371 4.195 6.634 1.00 92.12 88 ALA A O 1
ATOM 706 N N . PRO A 1 89 ? -9.419 3.406 4.822 1.00 95.69 89 PRO A N 1
ATOM 707 C CA . PRO A 1 89 ? -8.250 2.670 4.355 1.00 95.69 89 PRO A CA 1
ATOM 708 C C . PRO A 1 89 ? -7.128 3.618 3.928 1.00 95.69 89 PRO A C 1
ATOM 710 O O . PRO A 1 89 ? -7.361 4.573 3.185 1.00 95.69 89 PRO A O 1
ATOM 713 N N . PHE A 1 90 ? -5.900 3.330 4.357 1.00 96.50 90 PHE A N 1
ATOM 714 C CA . PHE A 1 90 ? -4.740 4.109 3.932 1.00 96.50 90 PHE A CA 1
ATOM 715 C C . PHE A 1 90 ? -3.466 3.275 3.800 1.00 96.50 90 PHE A C 1
ATOM 717 O O . PHE A 1 90 ? -3.328 2.207 4.405 1.00 96.50 90 PHE A O 1
ATOM 724 N N . VAL A 1 91 ? -2.511 3.828 3.052 1.00 97.69 91 VAL A N 1
ATOM 725 C CA . VAL A 1 91 ? -1.102 3.419 3.029 1.00 97.69 91 VAL A CA 1
ATOM 726 C C . VAL A 1 91 ? -0.241 4.647 3.307 1.00 97.69 91 VAL A C 1
ATOM 728 O O . VAL A 1 91 ? -0.422 5.682 2.672 1.00 97.69 91 VAL A O 1
ATOM 731 N N . ALA A 1 92 ? 0.689 4.540 4.250 1.00 97.19 92 ALA A N 1
ATOM 732 C CA . ALA A 1 92 ? 1.612 5.604 4.618 1.00 97.19 92 ALA A CA 1
ATOM 733 C C . ALA A 1 92 ? 3.060 5.138 4.475 1.00 97.19 92 ALA A C 1
ATOM 735 O O . ALA A 1 92 ? 3.398 4.030 4.892 1.00 97.19 92 ALA A O 1
ATOM 736 N N . PHE A 1 93 ? 3.927 5.980 3.929 1.00 96.12 93 PHE A N 1
ATOM 737 C CA . PHE A 1 93 ? 5.331 5.651 3.696 1.00 96.12 93 PHE A CA 1
ATOM 738 C C . PHE A 1 93 ? 6.201 6.904 3.726 1.00 96.12 93 PHE A C 1
ATOM 740 O O . PHE A 1 93 ? 5.720 8.021 3.552 1.00 96.12 93 PHE A O 1
ATOM 747 N N . LYS A 1 94 ? 7.500 6.725 3.962 1.00 95.56 94 LYS A N 1
ATOM 748 C CA . LYS A 1 94 ? 8.464 7.827 3.910 1.00 95.56 94 LYS A CA 1
ATOM 749 C C . LYS A 1 94 ? 8.557 8.386 2.489 1.00 95.56 94 LYS A C 1
ATOM 751 O O . LYS A 1 94 ? 8.653 7.600 1.551 1.00 95.56 94 LYS A O 1
ATOM 756 N N . ASP A 1 95 ? 8.572 9.709 2.354 1.00 93.62 95 ASP A N 1
ATOM 757 C CA . ASP A 1 95 ? 8.811 10.352 1.064 1.00 93.62 95 ASP A CA 1
ATOM 758 C C . ASP A 1 95 ? 10.262 10.124 0.609 1.00 93.62 95 ASP A C 1
ATOM 760 O O . ASP A 1 95 ? 11.223 10.224 1.380 1.00 93.62 95 ASP A O 1
ATOM 764 N N . ASP A 1 96 ? 10.409 9.810 -0.671 1.00 88.25 96 ASP A N 1
ATOM 765 C CA . ASP A 1 96 ? 11.688 9.549 -1.314 1.00 88.25 96 ASP A CA 1
ATOM 766 C C . ASP A 1 96 ? 12.460 10.839 -1.601 1.00 88.25 96 ASP A C 1
ATOM 768 O O . ASP A 1 96 ? 13.690 10.808 -1.678 1.00 88.25 96 ASP A O 1
ATOM 772 N N . TYR A 1 97 ? 11.752 11.967 -1.715 1.00 89.12 97 TYR A N 1
ATOM 773 C CA . TYR A 1 97 ? 12.330 13.274 -2.023 1.00 89.12 97 TYR A CA 1
ATOM 774 C C . TYR A 1 97 ? 12.584 14.131 -0.775 1.00 89.12 97 TYR A C 1
ATOM 776 O O . TYR A 1 97 ? 13.484 14.972 -0.784 1.00 89.12 97 TYR A O 1
ATOM 784 N N . SER A 1 98 ? 11.853 13.894 0.319 1.00 92.44 98 SER A N 1
ATOM 785 C CA . SER A 1 98 ? 12.014 14.602 1.593 1.00 92.44 98 SER A CA 1
ATOM 786 C C . SER A 1 98 ? 12.196 13.644 2.768 1.00 92.44 98 SER A C 1
ATOM 788 O O . SER A 1 98 ? 11.281 12.956 3.213 1.00 92.44 98 SER A O 1
ATOM 790 N N . VAL A 1 99 ? 13.383 13.678 3.382 1.00 88.00 99 VAL A N 1
ATOM 791 C CA . VAL A 1 99 ? 13.707 12.812 4.529 1.00 88.00 99 VAL A CA 1
ATOM 792 C C . VAL A 1 99 ? 12.883 13.098 5.789 1.00 88.00 99 VAL A C 1
ATOM 794 O O . VAL A 1 99 ? 12.867 12.255 6.689 1.00 88.00 99 VAL A O 1
ATOM 797 N N . GLN A 1 100 ? 12.238 14.267 5.870 1.00 94.81 100 GLN A N 1
ATOM 798 C CA . GLN A 1 100 ? 11.418 14.693 7.009 1.00 94.81 100 GLN A CA 1
ATOM 799 C C . GLN A 1 100 ? 9.918 14.499 6.765 1.00 94.81 100 GLN A C 1
ATOM 801 O O . GLN A 1 100 ? 9.132 14.682 7.695 1.00 94.81 100 GLN A O 1
ATOM 806 N N . THR A 1 101 ? 9.526 14.107 5.553 1.00 97.00 101 THR A N 1
ATOM 807 C CA . THR A 1 101 ? 8.128 13.962 5.148 1.00 97.00 101 THR A CA 1
ATOM 808 C C . THR A 1 101 ? 7.772 12.486 4.988 1.00 97.00 101 THR A C 1
ATOM 810 O O . THR A 1 101 ? 8.584 11.649 4.591 1.00 97.00 101 THR A O 1
ATOM 813 N N . ALA A 1 102 ? 6.535 12.157 5.326 1.00 96.94 102 ALA A N 1
ATOM 814 C CA . ALA A 1 102 ? 5.871 10.937 4.922 1.00 96.94 102 ALA A CA 1
ATOM 815 C C . ALA A 1 102 ? 4.644 11.288 4.088 1.00 96.94 102 ALA A C 1
ATOM 817 O O . ALA A 1 102 ? 3.981 12.298 4.325 1.00 96.94 102 ALA A O 1
ATOM 818 N N . ILE A 1 103 ? 4.339 10.417 3.141 1.00 96.81 103 ILE A N 1
ATOM 819 C CA . ILE A 1 103 ? 3.140 10.480 2.327 1.00 96.81 103 ILE A CA 1
ATOM 820 C C . ILE A 1 103 ? 2.108 9.536 2.932 1.00 96.81 103 ILE A C 1
ATOM 822 O O . ILE A 1 103 ? 2.415 8.384 3.236 1.00 96.81 103 ILE A O 1
ATOM 826 N N . LEU A 1 104 ? 0.886 10.026 3.103 1.00 97.25 104 LEU A N 1
ATOM 827 C CA . LEU A 1 104 ? -0.287 9.266 3.501 1.00 97.25 104 LEU A CA 1
ATOM 828 C C . LEU A 1 104 ? -1.280 9.274 2.340 1.00 97.25 104 LEU A C 1
ATOM 830 O O . LEU A 1 104 ? -1.850 10.311 2.006 1.00 97.25 104 LEU A O 1
ATOM 834 N N . HIS A 1 105 ? -1.498 8.114 1.735 1.00 97.25 105 HIS A N 1
ATOM 835 C CA . HIS A 1 105 ? -2.537 7.914 0.738 1.00 97.25 105 HIS A CA 1
ATOM 836 C C . HIS A 1 105 ? -3.773 7.325 1.401 1.00 97.25 105 HIS A C 1
ATOM 838 O O . HIS A 1 105 ? -3.772 6.148 1.765 1.00 97.25 105 HIS A O 1
ATOM 844 N N . TYR A 1 106 ? -4.834 8.122 1.518 1.00 95.94 106 TYR A N 1
ATOM 845 C CA . TYR A 1 106 ? -6.171 7.580 1.724 1.00 95.94 106 TYR A CA 1
ATOM 846 C C . TYR A 1 106 ? -6.644 6.949 0.420 1.00 95.94 106 TYR A C 1
ATOM 848 O O . TYR A 1 106 ? -6.487 7.518 -0.662 1.00 95.94 106 TYR A O 1
ATOM 856 N N . ILE A 1 107 ? -7.184 5.742 0.525 1.00 94.88 107 ILE A N 1
ATOM 857 C CA . ILE A 1 107 ? -7.514 4.907 -0.624 1.00 94.88 107 ILE A CA 1
ATOM 858 C C . ILE A 1 107 ? -9.035 4.826 -0.758 1.00 94.88 107 ILE A C 1
ATOM 860 O 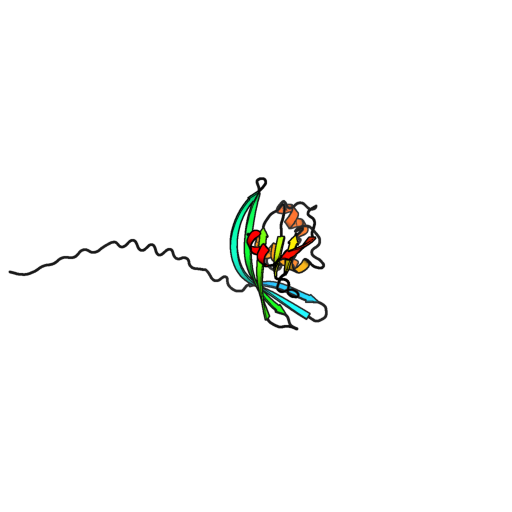O . ILE A 1 107 ? -9.757 4.734 0.225 1.00 94.88 107 ILE A O 1
ATOM 864 N N . ASN A 1 108 ? -9.547 4.784 -1.983 1.00 94.94 108 ASN A N 1
ATOM 865 C CA . ASN A 1 108 ? -10.878 4.246 -2.249 1.00 94.94 108 ASN A CA 1
ATOM 866 C C . ASN A 1 108 ? -10.710 2.877 -2.912 1.00 94.94 108 ASN A C 1
ATOM 868 O O . ASN A 1 108 ? -10.523 2.838 -4.128 1.00 94.94 108 ASN A O 1
ATOM 872 N N . PRO A 1 109 ? -10.782 1.748 -2.184 1.00 94.38 109 PRO A N 1
ATOM 873 C CA . PRO 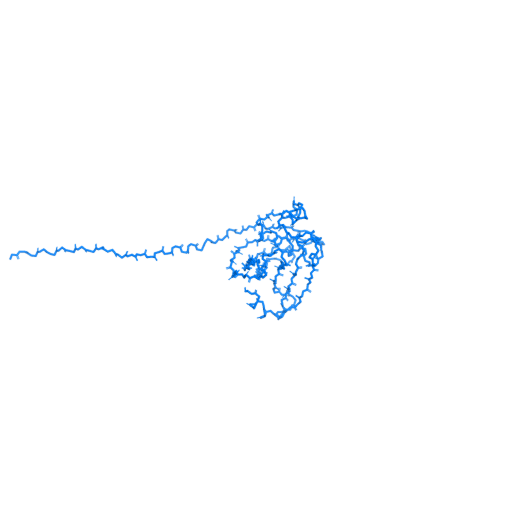A 1 109 ? -10.541 0.430 -2.775 1.00 94.38 109 PRO A CA 1
ATOM 874 C C . PRO A 1 109 ? -11.470 0.083 -3.946 1.00 94.38 109 PRO A C 1
ATOM 876 O O . PRO A 1 109 ? -11.083 -0.712 -4.798 1.00 94.38 109 PRO A O 1
ATOM 879 N N . GLY A 1 110 ? -12.665 0.687 -4.016 1.00 91.62 110 GLY A N 1
ATOM 880 C CA . GLY A 1 110 ? -13.602 0.536 -5.136 1.00 91.62 110 GLY A CA 1
ATOM 881 C C . GLY A 1 110 ? -13.509 1.618 -6.219 1.00 91.62 110 GLY A C 1
ATOM 882 O O . GLY A 1 110 ? -14.259 1.563 -7.198 1.00 91.62 110 GLY A O 1
ATOM 883 N N . GLY A 1 111 ? -12.639 2.607 -6.027 1.00 88.69 111 GLY A N 1
ATOM 884 C CA . GLY A 1 111 ? -12.385 3.707 -6.949 1.00 88.69 111 GLY A CA 1
ATOM 885 C C . GLY A 1 111 ? -11.377 3.351 -8.039 1.00 88.69 111 GLY A C 1
ATOM 886 O O . GLY A 1 111 ? -10.893 2.223 -8.137 1.00 88.69 111 GLY A O 1
ATOM 887 N N . GLU A 1 112 ? -11.064 4.337 -8.875 1.00 82.50 112 GLU A N 1
ATOM 888 C CA . GLU A 1 112 ? -9.994 4.209 -9.862 1.00 82.50 112 GLU A CA 1
ATOM 889 C C . GLU A 1 112 ? -8.629 4.165 -9.163 1.00 82.50 112 GLU A C 1
ATOM 891 O O . GLU A 1 112 ? -8.394 4.875 -8.187 1.00 82.50 112 GLU A O 1
ATOM 896 N N . TRP A 1 113 ? -7.731 3.317 -9.663 1.00 81.44 113 TRP A N 1
ATOM 897 C CA . TRP A 1 113 ? -6.405 3.075 -9.088 1.00 81.44 113 TRP A CA 1
ATOM 898 C C . TRP A 1 113 ? -5.297 3.604 -10.012 1.00 81.44 113 TRP A C 1
ATOM 900 O O . TRP A 1 113 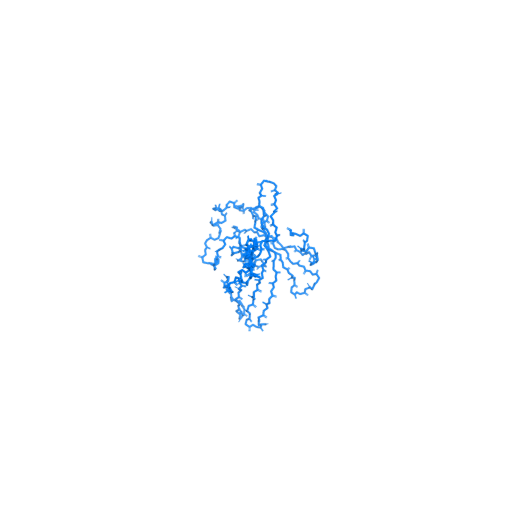? -4.325 2.920 -10.317 1.00 81.44 113 TRP A O 1
ATOM 910 N N . SER A 1 114 ? -5.472 4.832 -10.501 1.00 80.69 114 SER A N 1
ATOM 911 C CA . SER A 1 114 ? -4.555 5.513 -11.423 1.00 80.69 114 SER A CA 1
ATOM 912 C C . SER A 1 114 ? -3.918 6.747 -10.790 1.00 80.69 114 SER A C 1
ATOM 914 O O . SER A 1 114 ? -4.518 7.389 -9.934 1.00 80.69 114 SER A O 1
ATOM 916 N N . GLY A 1 115 ? -2.754 7.157 -11.290 1.00 84.12 115 GLY A N 1
ATOM 917 C CA . GLY A 1 115 ? -2.100 8.386 -10.839 1.00 84.12 115 GLY A CA 1
ATOM 918 C C . GLY A 1 115 ? -1.217 8.152 -9.616 1.00 84.12 115 GLY A C 1
ATOM 919 O O . GLY A 1 115 ? -0.486 7.167 -9.568 1.00 84.12 115 GLY A O 1
ATOM 920 N N . TYR A 1 116 ? -1.237 9.081 -8.658 1.00 82.00 116 TYR A N 1
ATOM 921 C CA . TYR A 1 116 ? -0.271 9.117 -7.551 1.00 82.00 116 TYR A CA 1
ATOM 922 C C . TYR A 1 116 ? -0.426 7.963 -6.543 1.00 82.00 116 TYR A C 1
ATOM 924 O O . TYR A 1 116 ? 0.551 7.568 -5.915 1.00 82.00 116 TYR A O 1
ATOM 932 N N . ASN A 1 117 ? -1.622 7.384 -6.397 1.00 86.88 117 ASN A N 1
ATOM 933 C CA . ASN A 1 117 ? -1.912 6.333 -5.414 1.00 86.88 117 ASN A CA 1
ATOM 934 C C . ASN A 1 117 ? -1.964 4.912 -6.004 1.00 86.88 117 ASN A C 1
ATOM 936 O O . ASN A 1 117 ? -2.244 3.972 -5.259 1.00 86.88 117 ASN A O 1
ATOM 940 N N . GLN A 1 118 ? -1.682 4.736 -7.301 1.00 89.81 118 GLN A N 1
ATOM 941 C CA . GLN A 1 118 ? -1.785 3.450 -8.006 1.00 89.81 118 GLN A CA 1
ATOM 942 C C . GLN A 1 118 ? -1.063 2.308 -7.266 1.00 89.81 118 GLN A C 1
ATOM 944 O O . GLN A 1 118 ? -1.646 1.252 -7.012 1.00 89.81 118 GLN A O 1
ATOM 949 N N . ASP A 1 119 ? 0.187 2.537 -6.862 1.00 91.62 119 ASP A N 1
ATOM 950 C CA . ASP A 1 119 ? 1.003 1.544 -6.154 1.00 91.62 119 ASP A CA 1
ATOM 951 C C . ASP A 1 119 ? 0.459 1.239 -4.750 1.00 91.62 119 ASP A C 1
ATOM 953 O O . ASP A 1 119 ? 0.438 0.085 -4.311 1.00 91.62 119 ASP A O 1
ATOM 957 N N . SER A 1 120 ? -0.042 2.263 -4.053 1.00 95.12 120 SER A N 1
ATOM 958 C CA . SER A 1 120 ? -0.674 2.113 -2.739 1.00 95.12 120 SER A CA 1
ATOM 959 C C . SER A 1 120 ? -1.979 1.325 -2.814 1.00 95.12 120 SER A C 1
ATOM 961 O O . SER A 1 120 ? -2.254 0.527 -1.922 1.00 95.12 120 SER A O 1
ATOM 963 N N . HIS A 1 121 ? -2.759 1.483 -3.886 1.00 93.75 121 HIS A N 1
ATOM 964 C CA . HIS A 1 121 ? -3.952 0.676 -4.151 1.00 93.75 121 HIS A CA 1
ATOM 965 C C . HIS A 1 121 ? -3.614 -0.808 -4.276 1.00 93.75 121 HIS A C 1
ATOM 967 O O . HIS A 1 121 ? -4.235 -1.646 -3.620 1.00 93.75 121 HIS A O 1
ATOM 973 N N . LEU A 1 122 ? -2.615 -1.137 -5.098 1.00 94.00 122 LEU A N 1
ATOM 974 C CA . LEU A 1 122 ? -2.173 -2.517 -5.292 1.00 94.00 122 LEU A CA 1
ATOM 975 C C . LEU A 1 122 ? -1.646 -3.124 -3.990 1.00 94.00 122 LEU A C 1
ATOM 977 O O . LEU A 1 122 ? -2.029 -4.231 -3.607 1.00 94.00 122 LEU A O 1
ATOM 981 N N . GLN A 1 123 ? -0.801 -2.381 -3.278 1.00 96.25 123 GLN A N 1
ATOM 982 C CA . GLN A 1 123 ? -0.299 -2.785 -1.973 1.00 96.25 123 GLN A CA 1
ATOM 983 C C . GLN A 1 123 ? -1.433 -3.029 -0.979 1.00 96.25 123 GLN A C 1
ATOM 985 O O . GLN A 1 123 ? -1.431 -4.055 -0.302 1.00 96.25 123 GLN A O 1
ATOM 990 N N . TYR A 1 124 ? -2.418 -2.133 -0.909 1.00 97.19 124 TYR A N 1
ATOM 991 C CA . TYR A 1 124 ? -3.555 -2.268 -0.005 1.00 97.19 124 TYR A CA 1
ATOM 992 C C . TYR A 1 124 ? -4.296 -3.592 -0.216 1.00 97.19 124 TYR A C 1
ATOM 994 O O . TYR A 1 124 ? -4.551 -4.318 0.744 1.00 97.19 124 TYR A O 1
ATOM 1002 N N . TRP A 1 125 ? -4.591 -3.950 -1.468 1.00 96.81 125 TRP A N 1
ATOM 1003 C CA . TRP A 1 125 ? -5.285 -5.198 -1.788 1.00 96.81 125 TRP A CA 1
ATOM 1004 C C . TRP A 1 125 ? -4.491 -6.446 -1.400 1.00 96.81 125 TRP A C 1
ATOM 1006 O O . TRP A 1 125 ? -5.060 -7.389 -0.844 1.00 96.81 125 TRP A O 1
ATOM 1016 N N . VAL A 1 126 ? -3.174 -6.437 -1.609 1.00 96.81 126 VAL A N 1
ATOM 1017 C CA . VAL A 1 126 ? -2.312 -7.543 -1.175 1.00 96.81 126 VAL A CA 1
ATOM 1018 C C . VAL A 1 126 ? -2.264 -7.634 0.351 1.00 96.81 126 VAL A C 1
ATOM 1020 O O . VAL A 1 126 ? -2.332 -8.724 0.905 1.00 96.81 126 VAL A O 1
ATOM 1023 N N . ILE A 1 127 ? -2.149 -6.512 1.059 1.00 97.31 127 ILE A N 1
ATOM 1024 C CA . ILE A 1 127 ? -1.955 -6.527 2.513 1.00 97.31 127 ILE A CA 1
ATOM 1025 C C . ILE A 1 127 ? -3.260 -6.781 3.266 1.00 97.31 127 ILE A C 1
ATOM 1027 O O . ILE A 1 127 ? -3.261 -7.539 4.234 1.00 97.31 127 ILE A O 1
ATOM 1031 N N . CYS A 1 128 ? -4.370 -6.182 2.852 1.00 96.88 128 CYS A N 1
ATOM 1032 C CA . CYS A 1 128 ? -5.621 -6.261 3.602 1.00 96.88 128 CYS A CA 1
ATOM 1033 C C . CYS A 1 128 ? -6.513 -7.435 3.198 1.00 96.88 128 CYS A C 1
ATOM 1035 O O . CYS A 1 128 ? -7.309 -7.881 4.022 1.00 96.88 128 CYS A O 1
ATOM 1037 N N . HIS A 1 129 ? -6.348 -7.954 1.978 1.00 95.94 129 HIS A N 1
ATOM 1038 C CA . HIS A 1 129 ? -7.190 -9.024 1.427 1.00 95.94 129 HIS A CA 1
ATOM 1039 C C . HIS A 1 129 ? -6.402 -10.219 0.889 1.00 95.94 129 HIS A C 1
ATOM 1041 O O . HIS A 1 129 ? -7.002 -11.140 0.344 1.00 95.94 129 HIS A O 1
ATOM 1047 N N . ASP A 1 130 ? -5.070 -10.211 1.020 1.00 94.88 130 ASP A N 1
ATOM 1048 C CA . ASP A 1 130 ? -4.176 -11.263 0.520 1.00 94.88 130 ASP A CA 1
ATOM 1049 C C . ASP A 1 130 ? -4.382 -11.572 -0.985 1.00 94.88 130 ASP A C 1
ATOM 1051 O O . ASP A 1 130 ? -4.145 -12.692 -1.449 1.00 94.88 130 ASP A O 1
ATOM 1055 N N . LEU A 1 131 ? -4.790 -10.559 -1.767 1.00 95.00 131 LEU A N 1
ATOM 1056 C CA . LEU A 1 131 ? -4.978 -10.647 -3.218 1.00 95.00 131 LEU A CA 1
ATOM 1057 C C . LEU A 1 131 ? -3.667 -10.376 -3.954 1.00 95.00 131 LEU A C 1
ATOM 1059 O O . LEU A 1 131 ? -3.278 -9.235 -4.174 1.00 95.00 131 LEU A O 1
ATOM 1063 N N . TRP A 1 132 ? -2.980 -11.440 -4.351 1.00 94.06 132 TRP A N 1
ATOM 1064 C CA . TRP A 1 132 ? -1.725 -11.365 -5.101 1.00 94.06 132 TRP A CA 1
ATOM 1065 C C . TRP A 1 132 ? -1.979 -11.058 -6.571 1.00 94.06 132 TRP A C 1
ATOM 1067 O O . TRP A 1 132 ? -2.880 -11.657 -7.150 1.00 94.06 132 TRP A O 1
ATOM 1077 N N . LYS A 1 133 ? -1.155 -10.189 -7.174 1.00 88.81 133 LYS A N 1
ATOM 1078 C CA . LYS A 1 133 ? -1.375 -9.634 -8.521 1.00 88.81 133 LYS A CA 1
ATOM 1079 C C . LYS A 1 133 ? -2.758 -8.967 -8.665 1.00 88.81 133 LYS A C 1
ATOM 1081 O O . LYS A 1 133 ? -3.562 -9.396 -9.486 1.00 88.81 133 LYS A O 1
ATOM 1086 N N . PRO A 1 134 ? -3.066 -7.909 -7.885 1.00 89.31 134 PRO A N 1
ATOM 1087 C CA . PRO A 1 134 ? -4.416 -7.331 -7.852 1.00 89.31 134 PRO A CA 1
ATOM 1088 C C . PRO A 1 134 ? -4.933 -6.822 -9.207 1.00 89.31 134 PRO A C 1
ATOM 1090 O O . PRO A 1 134 ? -6.140 -6.723 -9.394 1.00 89.31 134 PRO A O 1
ATOM 1093 N N . PHE A 1 135 ? -4.040 -6.531 -10.158 1.00 85.94 135 PHE A N 1
ATOM 1094 C CA . PHE A 1 135 ? -4.394 -6.112 -11.516 1.00 85.94 135 PHE A CA 1
ATOM 1095 C C . PHE A 1 135 ? -5.205 -7.160 -12.298 1.00 85.94 135 PHE A C 1
ATOM 1097 O O . PHE A 1 135 ? -5.929 -6.792 -13.217 1.00 85.94 135 PHE A O 1
ATOM 1104 N N . ASP A 1 136 ? -5.122 -8.440 -11.920 1.00 88.75 136 ASP A N 1
ATOM 1105 C CA . ASP A 1 136 ? -5.867 -9.533 -12.557 1.00 88.75 136 ASP A CA 1
ATOM 1106 C C . ASP A 1 136 ? -7.338 -9.611 -12.092 1.00 88.75 136 ASP A C 1
ATOM 1108 O O . ASP A 1 136 ? -8.098 -10.466 -12.553 1.00 88.75 136 ASP A O 1
ATOM 1112 N N . TYR A 1 137 ? -7.763 -8.743 -11.165 1.00 90.75 137 TYR A N 1
ATOM 1113 C CA . TYR A 1 137 ? -9.068 -8.819 -10.509 1.00 90.75 137 TYR A CA 1
ATOM 1114 C C . TYR A 1 137 ? -9.952 -7.602 -10.793 1.00 90.75 137 TYR A C 1
ATOM 1116 O O . TYR A 1 137 ? -9.498 -6.471 -10.952 1.00 90.75 137 TYR A O 1
ATOM 1124 N N . ASP A 1 138 ? -11.266 -7.824 -10.736 1.00 93.88 138 ASP A N 1
ATOM 1125 C CA . ASP A 1 138 ? -12.265 -6.754 -10.672 1.00 93.88 138 ASP A CA 1
ATOM 1126 C C . ASP A 1 138 ? -12.341 -6.188 -9.242 1.00 93.88 138 ASP A C 1
ATOM 1128 O O . ASP A 1 138 ? -13.193 -6.568 -8.428 1.00 93.88 138 ASP A O 1
ATOM 1132 N N 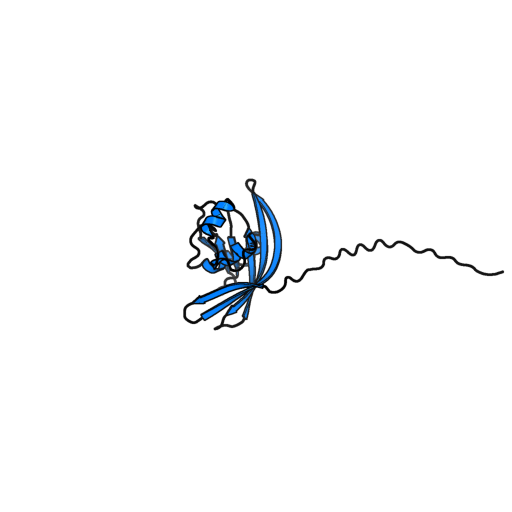. LEU A 1 139 ? -11.402 -5.293 -8.928 1.00 93.06 139 LEU A N 1
ATOM 1133 C CA . LEU A 1 139 ? -11.244 -4.691 -7.601 1.00 93.06 139 LEU A CA 1
ATOM 1134 C C . LEU A 1 139 ? -12.475 -3.883 -7.172 1.00 93.06 139 LEU A C 1
ATOM 1136 O O . LEU A 1 139 ? -12.846 -3.900 -6.000 1.00 93.06 139 LEU A O 1
ATOM 1140 N N . LYS A 1 140 ? -13.174 -3.241 -8.115 1.00 93.94 140 LYS A N 1
ATOM 1141 C CA . LYS A 1 140 ? -14.400 -2.483 -7.831 1.00 93.94 140 LYS A CA 1
ATOM 1142 C C . LYS A 1 140 ? -15.525 -3.392 -7.353 1.00 93.94 140 LYS A C 1
ATOM 1144 O O . LYS A 1 140 ? -16.217 -3.068 -6.385 1.00 93.94 140 LYS A O 1
ATOM 1149 N N . ARG A 1 141 ? -15.721 -4.539 -8.008 1.00 95.50 141 ARG A N 1
ATOM 1150 C CA . ARG A 1 141 ? -16.698 -5.539 -7.560 1.00 95.50 141 ARG A CA 1
ATOM 1151 C C . ARG A 1 141 ? -16.309 -6.132 -6.211 1.00 95.50 141 ARG A C 1
ATOM 1153 O O . ARG A 1 141 ? -17.175 -6.238 -5.345 1.00 95.50 141 ARG A O 1
ATOM 1160 N N . LEU A 1 142 ? -15.035 -6.471 -6.014 1.00 96.31 142 LEU A N 1
ATOM 1161 C CA . LEU A 1 142 ? -14.539 -6.995 -4.738 1.00 96.31 142 LEU A CA 1
ATOM 1162 C C . LEU A 1 142 ? -14.731 -5.990 -3.599 1.00 96.31 142 LEU A C 1
ATOM 1164 O O . LEU A 1 142 ? -15.213 -6.365 -2.536 1.00 96.31 142 LEU A O 1
ATOM 1168 N N . ALA A 1 143 ? -14.460 -4.705 -3.827 1.00 96.19 143 ALA A N 1
ATOM 1169 C CA . ALA A 1 143 ? -14.670 -3.663 -2.828 1.00 96.19 143 ALA A CA 1
ATOM 1170 C C . ALA A 1 143 ? -16.136 -3.596 -2.370 1.00 96.19 143 ALA A C 1
ATOM 1172 O O . ALA A 1 143 ? -16.413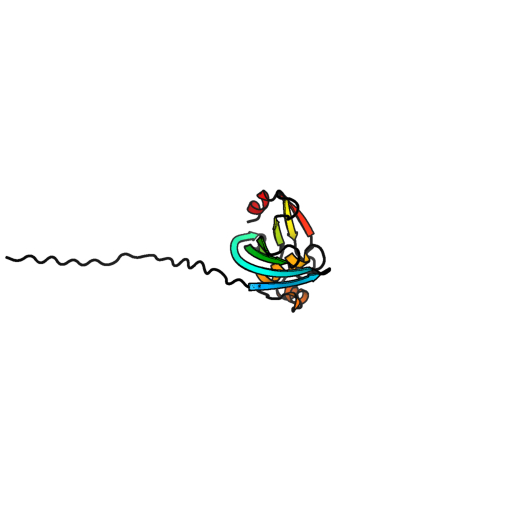 -3.552 -1.174 1.00 96.19 143 ALA A O 1
ATOM 1173 N N . LYS A 1 144 ? -17.096 -3.681 -3.299 1.00 96.06 144 LYS A N 1
ATOM 1174 C CA . LYS A 1 144 ? -18.520 -3.774 -2.933 1.00 96.06 144 LYS A CA 1
ATOM 1175 C C . LYS A 1 144 ? -18.823 -5.029 -2.113 1.00 96.06 144 LYS A C 1
ATOM 1177 O O . LYS A 1 144 ? -19.550 -4.945 -1.130 1.00 96.06 144 LYS A O 1
ATOM 1182 N N . GLN A 1 145 ? -18.271 -6.179 -2.505 1.00 96.25 145 GLN A N 1
ATOM 1183 C CA . GLN A 1 145 ? -18.473 -7.450 -1.797 1.00 96.25 145 GLN A CA 1
ATOM 1184 C C . GLN A 1 145 ? -17.894 -7.428 -0.378 1.00 96.25 145 GLN A C 1
ATOM 1186 O O . GLN A 1 145 ? -18.490 -8.003 0.528 1.00 96.25 145 GLN A O 1
ATOM 1191 N N . PHE A 1 146 ? -16.777 -6.730 -0.176 1.00 94.56 146 PHE A N 1
ATOM 1192 C CA . PHE A 1 146 ? -16.151 -6.543 1.132 1.00 94.56 146 PHE A CA 1
ATOM 1193 C C . PHE A 1 146 ? -16.736 -5.375 1.943 1.00 94.56 146 PHE A C 1
ATOM 1195 O O . PHE A 1 146 ? -16.236 -5.084 3.024 1.00 94.56 146 PHE A O 1
ATOM 1202 N N . GLY A 1 147 ? -17.798 -4.721 1.458 1.00 94.25 147 GLY A N 1
ATOM 1203 C CA . GLY A 1 147 ? -18.533 -3.705 2.216 1.00 94.25 147 GLY A CA 1
ATOM 1204 C C . GLY A 1 147 ? -17.912 -2.307 2.209 1.00 94.25 147 GLY A C 1
ATOM 1205 O O . GLY A 1 147 ? -18.311 -1.466 3.009 1.00 94.25 147 GLY A O 1
ATOM 1206 N N . TYR A 1 148 ? -16.967 -2.023 1.311 1.00 95.06 148 TYR A N 1
ATOM 1207 C CA . TYR A 1 148 ? -16.431 -0.671 1.158 1.00 95.06 148 TYR A CA 1
ATOM 1208 C C . TYR A 1 148 ? -17.491 0.282 0.603 1.00 95.06 148 TYR A C 1
ATOM 1210 O O . TYR A 1 148 ? -18.228 -0.056 -0.329 1.00 95.06 148 TYR A O 1
ATOM 1218 N N . SER A 1 149 ? -17.513 1.516 1.110 1.00 92.00 149 SER A N 1
ATOM 1219 C CA . SER A 1 149 ? -18.273 2.586 0.465 1.00 92.00 149 SER A CA 1
ATOM 1220 C C . SER A 1 149 ? -17.637 2.942 -0.880 1.00 92.00 149 SER A C 1
ATOM 1222 O O . SER A 1 149 ? -16.434 3.168 -0.983 1.00 92.00 149 SER A O 1
ATOM 1224 N N . MET A 1 150 ? -18.455 3.034 -1.931 1.00 90.81 150 MET A N 1
ATOM 1225 C CA . MET A 1 150 ? -17.996 3.480 -3.256 1.00 90.81 150 MET A CA 1
ATOM 1226 C C . MET A 1 150 ? -17.781 4.996 -3.331 1.00 90.81 150 MET A C 1
ATOM 1228 O O . MET A 1 150 ? -17.320 5.494 -4.354 1.00 90.81 150 MET A O 1
ATOM 1232 N N . GLN A 1 151 ? -18.134 5.714 -2.264 1.00 91.94 151 GLN A N 1
ATOM 1233 C CA . GLN A 1 151 ? -18.024 7.166 -2.140 1.00 91.94 151 GLN A CA 1
ATOM 1234 C C . GLN A 1 151 ? -16.777 7.592 -1.357 1.00 91.94 151 GLN A C 1
ATOM 1236 O O . GLN A 1 151 ? -16.607 8.780 -1.113 1.00 91.94 151 GLN A O 1
ATOM 1241 N N . LEU A 1 152 ? -15.921 6.651 -0.936 1.00 92.56 152 LEU A N 1
ATOM 1242 C CA . LEU A 1 152 ? -14.650 7.005 -0.308 1.00 92.56 152 LEU A CA 1
ATOM 1243 C C . LEU A 1 152 ? -13.825 7.873 -1.261 1.00 92.56 152 LEU A C 1
ATOM 1245 O O . LEU A 1 152 ? -13.748 7.606 -2.462 1.00 92.56 152 LEU A O 1
ATOM 1249 N N . GLU A 1 153 ? -13.183 8.901 -0.729 1.00 91.12 153 GLU A N 1
ATOM 1250 C CA . GLU A 1 153 ? -12.277 9.729 -1.513 1.00 91.12 153 GLU A CA 1
ATOM 1251 C C . GLU A 1 153 ? -10.864 9.150 -1.466 1.00 91.12 153 GLU A C 1
ATOM 1253 O O . GLU A 1 153 ? -10.401 8.667 -0.433 1.00 91.12 153 GLU A O 1
ATOM 1258 N N . SER A 1 154 ? -10.171 9.199 -2.604 1.00 92.75 154 SER A N 1
ATOM 1259 C CA . SER A 1 154 ? -8.726 8.985 -2.635 1.00 92.75 154 SER A CA 1
ATOM 1260 C C . SER A 1 154 ? -8.030 10.330 -2.528 1.00 92.75 154 SER A C 1
ATOM 1262 O O . SER A 1 154 ? -8.274 11.212 -3.352 1.00 92.75 154 SER A O 1
ATOM 1264 N N . THR A 1 155 ? -7.181 10.488 -1.518 1.00 94.00 155 THR A N 1
ATOM 1265 C CA . THR A 1 155 ? -6.449 11.733 -1.272 1.00 94.00 155 THR A CA 1
ATOM 1266 C C . THR A 1 155 ? -5.019 11.446 -0.837 1.00 94.00 155 THR A C 1
ATOM 1268 O O . THR A 1 155 ? -4.718 10.398 -0.260 1.00 94.00 155 THR A O 1
ATOM 1271 N N . GLN A 1 156 ? -4.131 12.396 -1.116 1.00 95.12 156 GLN A N 1
ATOM 1272 C CA . GLN A 1 156 ? -2.762 12.405 -0.623 1.00 95.12 156 GLN A CA 1
ATOM 1273 C C . GLN A 1 156 ? -2.618 13.490 0.437 1.00 95.12 156 GLN A C 1
ATOM 1275 O O . GLN A 1 156 ? -3.028 14.632 0.229 1.00 95.12 156 GLN A O 1
ATOM 1280 N N . VAL A 1 157 ? -1.994 13.133 1.553 1.00 95.88 157 VAL A N 1
ATOM 1281 C CA . VAL A 1 157 ? -1.628 14.064 2.616 1.00 95.88 157 VAL A CA 1
ATOM 1282 C C . VAL A 1 157 ? -0.151 13.891 2.928 1.00 95.88 157 VAL A C 1
ATOM 1284 O O . VAL A 1 157 ? 0.332 12.775 3.103 1.00 95.88 157 VAL A O 1
ATOM 1287 N N . GLU A 1 158 ? 0.567 15.001 3.023 1.00 96.44 158 GLU A N 1
ATOM 1288 C CA . GLU A 1 158 ? 1.932 15.019 3.535 1.00 96.44 158 GLU A CA 1
ATOM 1289 C C . GLU A 1 158 ? 1.903 15.232 5.046 1.00 96.44 158 GLU A C 1
ATOM 1291 O O . GLU A 1 158 ? 1.227 16.128 5.555 1.00 96.44 158 GLU A O 1
ATOM 1296 N N . ILE A 1 159 ? 2.642 14.406 5.778 1.00 96.12 159 ILE A N 1
ATOM 1297 C CA . ILE A 1 159 ? 2.779 14.513 7.230 1.00 96.12 159 ILE A CA 1
ATOM 1298 C C . ILE A 1 159 ? 4.262 14.496 7.612 1.00 96.12 159 ILE A C 1
ATOM 1300 O O . ILE A 1 159 ? 5.076 13.924 6.888 1.00 96.12 159 ILE A O 1
ATOM 1304 N N . PRO A 1 160 ? 4.658 15.054 8.768 1.00 96.62 160 PRO A N 1
ATOM 1305 C CA . PRO A 1 160 ? 6.014 14.861 9.268 1.00 96.62 160 PRO A CA 1
ATOM 1306 C C . PRO A 1 160 ? 6.294 13.367 9.475 1.00 96.62 160 PRO A C 1
ATOM 1308 O O . PRO A 1 160 ? 5.486 12.682 10.103 1.00 96.62 160 PRO A O 1
ATOM 1311 N N . TYR A 1 161 ? 7.447 12.867 9.023 1.00 93.38 161 TYR A N 1
ATOM 1312 C CA . TYR A 1 161 ? 7.805 11.444 9.110 1.00 93.38 161 TYR A CA 1
ATOM 1313 C C . TYR A 1 161 ? 7.711 10.908 10.548 1.00 93.38 161 TYR A C 1
ATOM 1315 O O . TYR A 1 161 ? 7.125 9.855 10.786 1.00 93.38 161 TYR A O 1
ATOM 1323 N N . GLY A 1 162 ? 8.168 11.686 11.537 1.00 92.19 162 GLY A N 1
ATOM 1324 C CA . GLY A 1 162 ? 8.052 11.334 12.960 1.00 92.19 162 GLY A CA 1
ATOM 1325 C C . GLY A 1 162 ? 6.612 11.251 13.495 1.00 92.19 162 GLY A C 1
ATOM 1326 O O . GLY A 1 162 ? 6.400 10.808 14.620 1.00 92.19 162 GLY A O 1
ATOM 1327 N N . SER A 1 163 ? 5.608 11.666 12.718 1.00 93.50 163 SER A N 1
ATOM 1328 C CA . SER A 1 163 ? 4.191 11.494 13.058 1.00 93.50 163 SER A CA 1
ATOM 1329 C C . SER A 1 163 ? 3.612 10.166 12.566 1.00 93.50 163 SER A C 1
ATOM 1331 O O . SER A 1 163 ? 2.543 9.797 13.039 1.00 93.50 163 SER A O 1
ATOM 1333 N N . MET A 1 164 ? 4.301 9.414 11.694 1.00 90.50 164 MET A N 1
ATOM 1334 C CA . MET A 1 164 ? 3.843 8.080 11.270 1.00 90.50 164 MET A CA 1
ATOM 1335 C C . MET A 1 164 ? 3.677 7.122 12.454 1.00 90.50 164 MET A C 1
ATOM 1337 O O . MET A 1 164 ? 2.762 6.305 12.462 1.00 90.50 164 MET A O 1
ATOM 1341 N N . ASP A 1 165 ? 4.524 7.236 13.479 1.00 86.75 165 ASP A N 1
ATOM 1342 C CA . ASP A 1 165 ? 4.419 6.405 14.683 1.00 86.75 165 ASP A CA 1
ATOM 1343 C C . ASP A 1 165 ? 3.142 6.675 15.482 1.00 86.75 165 ASP A C 1
ATOM 1345 O O . ASP A 1 165 ? 2.662 5.783 16.171 1.00 86.75 165 ASP A O 1
ATOM 1349 N N . LYS A 1 166 ? 2.560 7.873 15.355 1.00 89.88 166 LYS A N 1
ATOM 1350 C CA . LYS A 1 166 ? 1.301 8.249 16.016 1.00 89.88 166 LYS A CA 1
ATOM 1351 C C . LYS A 1 166 ? 0.067 7.693 15.310 1.00 89.88 166 LYS A C 1
ATOM 1353 O O . LYS A 1 166 ? -1.027 7.799 15.851 1.00 89.88 166 LYS A O 1
ATOM 1358 N N . LEU A 1 167 ? 0.231 7.179 14.090 1.00 86.88 167 LEU A N 1
ATOM 1359 C CA . LEU A 1 167 ? -0.847 6.536 13.345 1.00 86.88 167 LEU A CA 1
ATOM 1360 C C . LEU A 1 167 ? -1.026 5.073 13.745 1.00 86.88 167 LEU A C 1
ATOM 1362 O O . LEU A 1 167 ? -2.082 4.530 13.448 1.00 86.88 167 LEU A O 1
ATOM 1366 N N . LYS A 1 168 ? -0.000 4.454 14.348 1.00 83.56 168 LYS A N 1
ATOM 1367 C CA . LYS A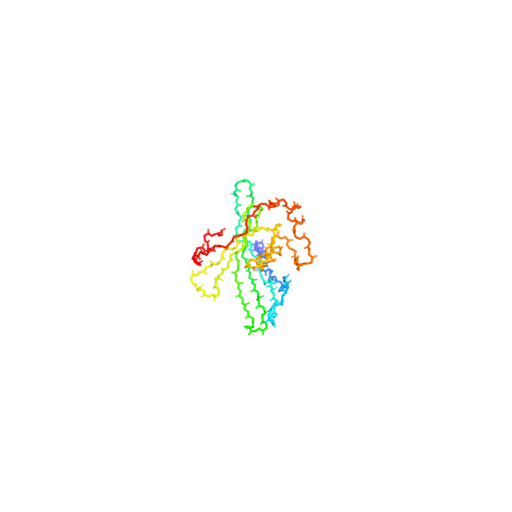 1 168 ? -0.016 3.058 14.796 1.00 83.56 168 LYS A CA 1
ATOM 1368 C C . LYS A 1 168 ? -1.053 2.889 15.888 1.00 83.56 168 LYS A C 1
ATOM 1370 O O . LYS A 1 168 ? -1.896 1.999 15.669 1.00 83.56 168 LYS A O 1
#

Foldseek 3Di:
DDDDDDDDDDDDPPPPPPPPPVQPPWAWQAWDDDPRKIKTKTWRDWDFPDWDQDPNDTKTKIWTWMWIAMPPPGIDIWIWIFIQDLAWTWIKTQDPVDNFKIKIKGDQQLDDLDDPCVVVSSVNCCRRVVDGHCVVDNSNVVSVVVPHDNPGDIDMDMDGPVCVVVVD

Sequence (168 aa):
MKLKKLLSLATIFVLLGNTSAYAQNKRLMYEGFRQGTSWKVYLLNKKLAQEIKLGGETRRLYLVDLEIDNSDNGIKKRTDLVQCSTEAPFVAFKDDYSVQTAILHYINPGGEWSGYNQDSHLQYWVICHDLWKPFDYDLKRLAKQFGYSMQLESTQVEIPYGSMDKLK